Protein AF-A0A411MR62-F1 (afdb_monomer_lite)

Sequence (68 aa):
MPDGVYRRARVVQELLTAKGEHRSAGPVDLLVAAAAEEAGLTLLHHDRDVETIARTTGQPVRMIDLTN

Radius of gyration: 11.55 Å; chains: 1; bounding box: 21×36×27 Å

Organism: Streptomyces achromogenes subsp. streptozoticus (NCBI:txid285532)

Structure (mmCIF, N/CA/C/O backbone):
data_AF-A0A411MR62-F1
#
_entry.id   AF-A0A411MR62-F1
#
loop_
_atom_site.group_PDB
_atom_site.id
_atom_site.type_symbol
_atom_site.label_atom_id
_atom_site.label_alt_id
_atom_site.label_comp_id
_atom_site.label_asym_id
_atom_site.label_entity_id
_atom_site.label_seq_id
_atom_site.pdbx_PDB_ins_code
_atom_site.Cartn_x
_atom_site.Cartn_y
_atom_site.Cartn_z
_atom_site.occupancy
_atom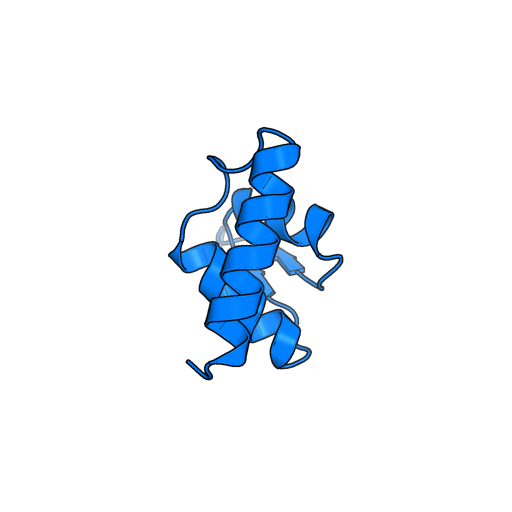_site.B_iso_or_equiv
_atom_site.auth_seq_id
_atom_site.auth_comp_id
_atom_site.auth_asym_id
_atom_site.auth_atom_id
_atom_site.pdbx_PDB_model_num
ATOM 1 N N . MET A 1 1 ? 3.182 -9.918 10.951 1.00 64.31 1 MET A N 1
ATOM 2 C CA . MET A 1 1 ? 2.358 -9.928 9.724 1.00 64.31 1 MET A CA 1
ATOM 3 C C . MET A 1 1 ? 2.222 -11.369 9.258 1.00 64.31 1 MET A C 1
ATOM 5 O O . MET A 1 1 ? 3.221 -12.074 9.357 1.00 64.31 1 MET A O 1
ATOM 9 N N . PRO A 1 2 ? 1.039 -11.819 8.805 1.00 83.25 2 PRO A N 1
ATOM 10 C CA . PRO A 1 2 ? 0.891 -13.100 8.111 1.00 83.25 2 PRO A CA 1
ATOM 11 C C . PRO A 1 2 ? 1.772 -13.172 6.851 1.00 83.25 2 PRO A C 1
ATOM 13 O O . PRO A 1 2 ? 2.044 -12.144 6.229 1.00 83.25 2 PRO A O 1
ATOM 16 N N . ASP A 1 3 ? 2.178 -14.373 6.433 1.00 86.19 3 ASP A N 1
ATOM 17 C CA . ASP A 1 3 ? 3.022 -14.578 5.238 1.00 86.19 3 ASP A CA 1
ATOM 18 C C . ASP A 1 3 ? 2.371 -14.075 3.933 1.00 86.19 3 ASP A C 1
ATOM 20 O O . ASP A 1 3 ? 3.066 -13.732 2.970 1.00 86.19 3 ASP A O 1
ATOM 24 N N . GLY A 1 4 ? 1.032 -14.018 3.893 1.00 92.88 4 GLY A N 1
ATOM 25 C CA . GLY A 1 4 ? 0.247 -13.456 2.787 1.00 92.88 4 GLY A CA 1
ATOM 26 C C . GLY A 1 4 ? 0.628 -12.009 2.475 1.00 92.88 4 GLY A C 1
ATOM 27 O O . GLY A 1 4 ? 0.944 -11.694 1.324 1.00 92.88 4 GLY A O 1
ATOM 28 N N . VAL A 1 5 ? 0.739 -11.179 3.515 1.00 95.88 5 VAL A N 1
ATOM 29 C CA . VAL A 1 5 ? 1.070 -9.752 3.423 1.00 95.88 5 VAL A CA 1
ATOM 30 C C . VAL A 1 5 ? 2.424 -9.525 2.759 1.00 95.88 5 VAL A C 1
ATOM 32 O O . VAL A 1 5 ? 2.531 -8.701 1.853 1.00 95.88 5 VAL A O 1
ATOM 35 N N . TYR A 1 6 ? 3.462 -10.268 3.155 1.00 95.31 6 TYR A N 1
ATOM 36 C CA . TYR A 1 6 ? 4.801 -10.105 2.574 1.00 95.31 6 TYR A CA 1
ATOM 37 C C . TYR A 1 6 ? 4.824 -10.455 1.083 1.00 95.31 6 TYR A C 1
ATOM 39 O O . TYR A 1 6 ? 5.418 -9.728 0.282 1.00 95.31 6 TYR A O 1
ATOM 47 N N . ARG A 1 7 ? 4.141 -11.539 0.684 1.00 96.00 7 ARG A N 1
ATOM 48 C CA . ARG A 1 7 ? 3.993 -11.888 -0.737 1.00 96.00 7 ARG A CA 1
ATOM 49 C C . ARG A 1 7 ? 3.218 -10.822 -1.494 1.00 96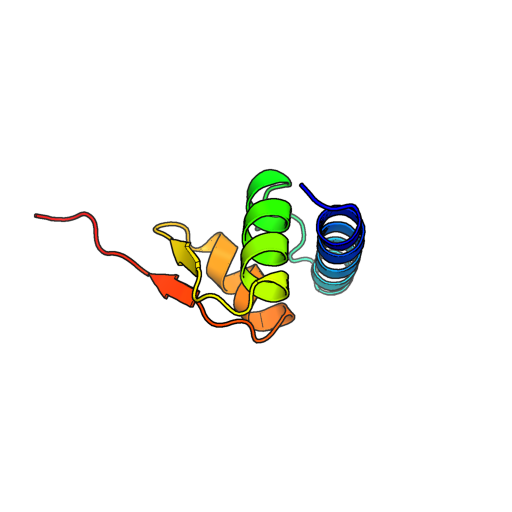.00 7 ARG A C 1
ATOM 51 O O . ARG A 1 7 ? 3.638 -10.433 -2.583 1.00 96.00 7 ARG A O 1
ATOM 58 N N . ARG A 1 8 ? 2.111 -10.3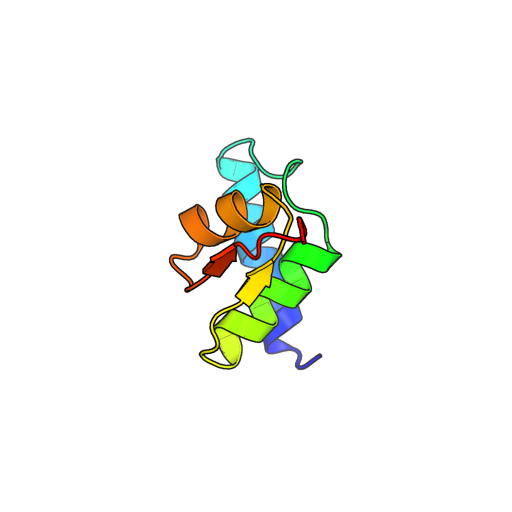36 -0.931 1.00 96.75 8 ARG A N 1
ATOM 59 C CA . ARG A 1 8 ? 1.279 -9.331 -1.591 1.00 96.75 8 ARG A CA 1
ATOM 60 C C . ARG A 1 8 ? 2.023 -8.009 -1.761 1.00 96.75 8 ARG A C 1
ATOM 62 O O . ARG A 1 8 ? 2.041 -7.483 -2.870 1.00 96.75 8 ARG A O 1
ATOM 69 N N . ALA A 1 9 ? 2.718 -7.538 -0.729 1.00 96.25 9 ALA A N 1
ATOM 70 C CA . ALA A 1 9 ? 3.556 -6.343 -0.789 1.00 96.25 9 ALA A CA 1
ATOM 71 C C . ALA A 1 9 ? 4.616 -6.439 -1.900 1.00 96.25 9 ALA A C 1
ATOM 73 O O . ALA A 1 9 ? 4.783 -5.496 -2.673 1.00 96.25 9 ALA A O 1
ATOM 74 N N . ARG A 1 10 ? 5.273 -7.600 -2.045 1.00 95.25 10 ARG A N 1
ATOM 75 C CA . ARG A 1 10 ? 6.226 -7.845 -3.137 1.00 95.25 10 ARG A CA 1
ATOM 76 C C . ARG A 1 10 ? 5.565 -7.754 -4.517 1.00 95.25 10 ARG A C 1
ATOM 78 O O . ARG A 1 10 ? 6.105 -7.090 -5.395 1.00 95.25 10 ARG A O 1
ATOM 85 N N . VAL A 1 11 ? 4.403 -8.381 -4.710 1.00 96.62 11 VAL A N 1
ATOM 86 C CA . VAL A 1 11 ? 3.662 -8.311 -5.986 1.00 96.62 11 VAL A CA 1
ATOM 87 C C . VAL A 1 11 ? 3.309 -6.864 -6.332 1.00 96.62 11 VAL A C 1
ATOM 89 O O . VAL A 1 11 ? 3.504 -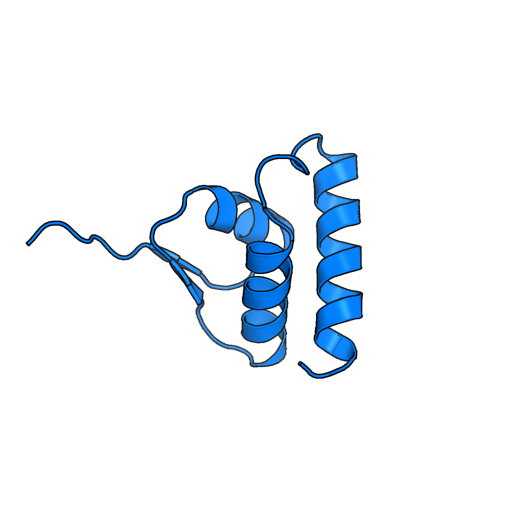6.428 -7.463 1.00 96.62 11 VAL A O 1
ATOM 92 N N . VAL A 1 12 ? 2.821 -6.091 -5.361 1.00 96.12 12 VAL A N 1
ATOM 93 C CA . VAL A 1 12 ? 2.483 -4.678 -5.578 1.00 96.12 12 VAL A CA 1
ATOM 94 C C . VAL A 1 12 ? 3.729 -3.858 -5.915 1.00 96.12 12 VAL A C 1
ATOM 96 O O . VAL A 1 12 ? 3.692 -3.047 -6.838 1.00 96.12 12 VAL A O 1
ATOM 99 N N . GLN A 1 13 ? 4.857 -4.110 -5.248 1.00 95.75 13 GLN A N 1
ATOM 100 C CA . GLN A 1 13 ? 6.131 -3.466 -5.567 1.00 95.75 13 GLN A CA 1
ATOM 101 C C . GLN A 1 13 ? 6.586 -3.748 -7.007 1.00 95.75 13 GLN A C 1
ATOM 103 O O . GLN A 1 13 ? 7.040 -2.837 -7.702 1.00 95.75 13 GLN A O 1
ATOM 108 N N . GLU A 1 14 ? 6.444 -4.987 -7.480 1.00 95.31 14 GLU A N 1
ATOM 109 C CA . GLU A 1 14 ? 6.758 -5.371 -8.861 1.00 95.31 14 GLU A CA 1
ATOM 110 C C . GLU A 1 14 ? 5.847 -4.635 -9.863 1.00 95.31 14 GLU A C 1
ATOM 112 O O . GLU A 1 14 ? 6.339 -4.086 -10.853 1.00 95.31 14 GLU A O 1
ATOM 117 N N . LEU A 1 15 ? 4.545 -4.519 -9.570 1.00 95.56 15 LEU A N 1
ATOM 118 C CA . LEU A 1 15 ? 3.592 -3.765 -10.396 1.00 95.56 15 LEU A CA 1
ATOM 119 C C . LEU A 1 15 ? 3.936 -2.270 -10.471 1.00 95.56 15 LEU A C 1
ATOM 121 O O . LEU A 1 15 ? 3.911 -1.685 -11.554 1.00 95.56 15 LEU A O 1
ATOM 125 N N . LEU A 1 16 ? 4.287 -1.650 -9.343 1.00 93.75 16 LEU A N 1
ATOM 126 C CA . LEU A 1 16 ? 4.726 -0.252 -9.306 1.00 93.75 16 LEU A CA 1
ATOM 127 C C . LEU A 1 16 ? 6.061 -0.060 -10.036 1.00 93.75 16 LEU A C 1
ATOM 129 O O . LEU A 1 16 ? 6.275 0.959 -10.691 1.00 93.75 16 LEU A O 1
ATOM 133 N N . THR A 1 17 ? 6.955 -1.049 -9.979 1.00 93.88 17 THR A N 1
ATOM 134 C CA . THR A 1 17 ? 8.236 -1.022 -10.702 1.00 93.88 17 THR A CA 1
ATOM 135 C C . THR A 1 17 ? 8.012 -1.019 -12.205 1.00 93.88 17 THR A C 1
ATOM 137 O O . THR A 1 17 ? 8.587 -0.179 -12.895 1.00 93.88 17 THR A O 1
ATOM 140 N N . ALA A 1 18 ? 7.114 -1.874 -12.699 1.00 93.31 18 ALA A N 1
ATOM 141 C CA . ALA A 1 18 ? 6.747 -1.924 -14.112 1.00 93.31 18 ALA A CA 1
ATOM 142 C C . ALA A 1 18 ? 6.162 -0.595 -14.634 1.00 93.31 18 ALA A C 1
ATOM 144 O O . ALA A 1 18 ? 6.306 -0.286 -15.814 1.00 93.31 18 ALA A O 1
ATOM 145 N N . LYS A 1 19 ? 5.546 0.210 -13.757 1.00 90.06 19 LYS A N 1
ATOM 146 C CA . LYS A 1 19 ? 5.003 1.544 -14.073 1.00 90.06 19 LYS A CA 1
ATOM 147 C C . LYS A 1 19 ? 5.999 2.694 -13.870 1.00 90.06 19 LYS A C 1
ATOM 149 O O . LYS A 1 19 ? 5.673 3.836 -14.171 1.00 90.06 19 LYS A O 1
ATOM 154 N N . GLY A 1 20 ? 7.193 2.425 -13.336 1.00 90.19 20 GLY A N 1
ATOM 155 C CA . GLY A 1 20 ? 8.148 3.468 -12.940 1.00 90.19 20 GLY A CA 1
ATOM 156 C C . GLY A 1 20 ? 7.783 4.215 -11.645 1.00 90.19 20 GLY A C 1
ATOM 157 O O . GLY A 1 20 ? 8.461 5.174 -11.292 1.00 90.19 20 GLY A O 1
ATOM 158 N N . GLU A 1 21 ? 6.769 3.754 -10.908 1.00 85.31 21 GLU A N 1
ATOM 159 C CA . GLU A 1 21 ? 6.215 4.377 -9.691 1.00 85.31 21 GLU A CA 1
ATOM 160 C C . GLU A 1 21 ? 6.768 3.766 -8.382 1.00 85.31 21 GLU A C 1
ATOM 162 O O . GLU A 1 21 ? 6.401 4.176 -7.286 1.00 85.31 21 GLU A O 1
ATOM 167 N N . HIS A 1 22 ? 7.675 2.787 -8.452 1.00 75.62 22 HIS A N 1
ATOM 168 C CA . HIS A 1 22 ? 8.206 2.071 -7.275 1.00 75.62 22 HIS A CA 1
ATOM 169 C C . HIS A 1 22 ? 8.958 2.927 -6.246 1.00 75.62 22 HIS A C 1
ATOM 171 O O . HIS A 1 22 ? 9.213 2.449 -5.146 1.00 75.62 22 HIS A O 1
ATOM 177 N N . ARG A 1 23 ? 9.351 4.159 -6.595 1.00 73.56 23 ARG A N 1
ATOM 178 C CA . ARG A 1 23 ? 9.987 5.103 -5.659 1.00 73.56 23 ARG A CA 1
ATOM 179 C C . ARG A 1 23 ? 8.991 5.956 -4.874 1.00 73.56 23 ARG A C 1
ATOM 181 O O . ARG A 1 23 ? 9.431 6.682 -3.993 1.00 73.56 23 ARG A O 1
ATOM 188 N N . SER A 1 24 ? 7.701 5.873 -5.198 1.00 72.44 24 SER A N 1
ATOM 189 C CA . SER A 1 24 ? 6.640 6.558 -4.460 1.00 72.44 24 SER A CA 1
ATOM 190 C C . SER A 1 24 ? 6.350 5.844 -3.140 1.00 72.44 24 SER A C 1
ATOM 192 O O . SER A 1 24 ? 6.498 6.430 -2.086 1.00 72.44 24 SER A O 1
ATOM 194 N N . ALA A 1 25 ? 6.030 4.549 -3.153 1.00 78.56 25 ALA A N 1
ATOM 195 C CA . ALA A 1 25 ? 5.681 3.825 -1.928 1.00 78.56 25 ALA A CA 1
ATOM 196 C C . ALA A 1 25 ? 6.898 3.210 -1.220 1.00 78.56 25 ALA A C 1
ATOM 198 O O . ALA A 1 25 ? 7.632 2.411 -1.813 1.00 78.56 25 ALA A O 1
ATOM 199 N N . GLY A 1 26 ? 7.072 3.506 0.071 1.00 87.38 26 GLY A N 1
ATOM 200 C CA . GLY A 1 26 ? 8.076 2.856 0.904 1.00 87.38 26 GLY A CA 1
ATOM 201 C C . GLY A 1 26 ? 7.718 1.395 1.236 1.00 87.38 26 GLY A C 1
ATOM 202 O O . GLY A 1 26 ? 6.556 0.989 1.154 1.00 87.38 26 GLY A O 1
ATOM 203 N N . PRO A 1 27 ? 8.691 0.570 1.678 1.00 90.75 27 PRO A N 1
ATOM 204 C CA . PRO A 1 27 ? 8.425 -0.813 2.091 1.00 90.75 27 PRO A CA 1
ATOM 205 C C . PRO A 1 27 ? 7.376 -0.941 3.204 1.00 90.75 27 PRO A C 1
ATOM 207 O O . PRO A 1 27 ? 6.626 -1.914 3.231 1.00 90.75 27 PRO A O 1
ATOM 210 N N . VAL A 1 28 ? 7.313 0.031 4.120 1.00 93.06 28 VAL A N 1
ATOM 211 C CA . VAL A 1 28 ? 6.316 0.047 5.201 1.00 93.06 28 VAL A CA 1
ATOM 212 C C . VAL A 1 28 ? 4.919 0.315 4.643 1.00 93.06 28 VAL A C 1
ATOM 214 O O . VAL A 1 28 ? 3.996 -0.414 4.997 1.00 93.06 28 VAL A O 1
ATOM 217 N N . ASP A 1 29 ? 4.771 1.264 3.718 1.00 94.38 29 ASP A N 1
ATOM 218 C CA . ASP A 1 29 ? 3.479 1.581 3.094 1.00 94.38 29 ASP A CA 1
ATOM 219 C C . ASP A 1 29 ? 2.925 0.379 2.332 1.00 94.38 29 ASP A C 1
ATOM 221 O O . ASP A 1 29 ? 1.744 0.059 2.445 1.00 94.38 29 ASP A O 1
ATOM 225 N N . LEU A 1 30 ? 3.794 -0.354 1.628 1.00 95.62 30 LEU A N 1
ATOM 226 C CA . LEU A 1 30 ? 3.428 -1.588 0.932 1.00 95.62 30 LEU A CA 1
ATOM 227 C C . LEU A 1 30 ? 2.931 -2.675 1.892 1.00 95.62 30 LEU A C 1
ATOM 229 O O . LEU A 1 30 ? 1.950 -3.353 1.594 1.00 95.62 30 LEU A O 1
ATOM 233 N N . LEU A 1 31 ? 3.585 -2.847 3.044 1.00 96.81 31 LEU A N 1
ATOM 234 C CA . LEU A 1 31 ? 3.173 -3.834 4.046 1.00 96.81 31 LEU A CA 1
ATOM 235 C C . LEU A 1 31 ? 1.859 -3.445 4.728 1.00 96.81 31 LEU A C 1
ATOM 237 O O . LEU A 1 31 ? 1.009 -4.305 4.952 1.00 96.81 31 LEU A O 1
ATOM 241 N N . VAL A 1 32 ? 1.679 -2.164 5.049 1.00 96.50 32 VAL A N 1
ATOM 242 C CA . VAL A 1 32 ? 0.450 -1.651 5.666 1.00 96.50 32 VAL A CA 1
ATOM 243 C C . VAL A 1 32 ? -0.722 -1.743 4.687 1.00 96.50 32 VAL A C 1
ATOM 245 O O . VAL A 1 32 ? -1.788 -2.236 5.056 1.00 96.50 32 VAL A O 1
ATOM 248 N N . ALA A 1 33 ? -0.519 -1.350 3.427 1.00 97.25 33 ALA A N 1
ATOM 249 C CA . ALA A 1 33 ? -1.526 -1.464 2.380 1.00 97.25 33 ALA A CA 1
ATOM 250 C C . ALA A 1 33 ? -1.908 -2.923 2.105 1.00 97.25 33 ALA A C 1
ATOM 252 O O . ALA A 1 33 ? -3.098 -3.231 2.070 1.00 97.25 33 ALA A O 1
ATOM 253 N N . ALA A 1 34 ? -0.932 -3.828 1.997 1.00 97.62 34 ALA A N 1
ATOM 254 C CA . ALA A 1 34 ? -1.195 -5.252 1.804 1.00 97.62 34 ALA A CA 1
ATOM 255 C C . ALA A 1 34 ? -1.959 -5.873 2.987 1.00 97.62 34 ALA A C 1
ATOM 257 O O . ALA A 1 34 ? -2.852 -6.690 2.780 1.00 97.62 34 ALA A O 1
ATOM 258 N N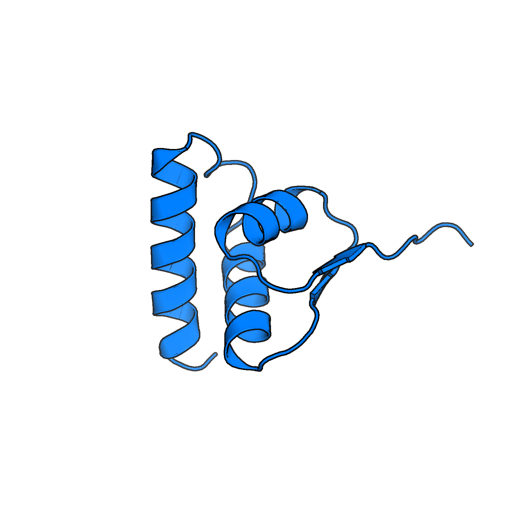 . ALA A 1 35 ? -1.659 -5.463 4.222 1.00 97.62 35 ALA A N 1
ATOM 259 C CA . ALA A 1 35 ? -2.390 -5.934 5.394 1.00 97.62 35 ALA A CA 1
ATOM 260 C C . ALA A 1 35 ? -3.841 -5.432 5.425 1.00 97.62 35 ALA A C 1
ATOM 262 O O . ALA A 1 35 ? -4.743 -6.198 5.757 1.00 97.62 35 ALA A O 1
ATOM 263 N N . ALA A 1 36 ? -4.076 -4.168 5.059 1.00 97.88 36 ALA A N 1
ATOM 264 C CA . ALA A 1 36 ? -5.426 -3.618 4.950 1.00 97.88 36 ALA A CA 1
ATOM 265 C C . ALA A 1 36 ? -6.233 -4.304 3.836 1.00 97.88 36 ALA A C 1
ATOM 267 O O . ALA A 1 36 ? -7.398 -4.637 4.044 1.00 97.88 36 ALA A O 1
ATOM 268 N N . GLU A 1 37 ? -5.603 -4.569 2.688 1.00 97.56 37 GLU A N 1
ATOM 269 C CA . GLU A 1 37 ? -6.208 -5.301 1.572 1.00 97.56 37 GLU A CA 1
ATOM 270 C C . GLU A 1 37 ? -6.605 -6.728 1.984 1.00 97.56 37 GLU A C 1
ATOM 272 O O . GLU A 1 37 ? -7.753 -7.123 1.789 1.00 97.56 37 GLU A O 1
ATOM 277 N N . GLU A 1 38 ? -5.693 -7.482 2.608 1.00 96.12 38 GLU A N 1
ATOM 278 C CA . GLU A 1 38 ? -5.947 -8.862 3.051 1.00 96.12 38 GLU A CA 1
ATOM 279 C C . GLU A 1 38 ? -7.038 -8.936 4.133 1.00 96.12 38 GLU A C 1
ATOM 281 O O . GLU A 1 38 ? -7.830 -9.878 4.156 1.00 96.12 38 GLU A O 1
ATOM 286 N N . ALA A 1 39 ? -7.124 -7.922 4.997 1.00 96.00 39 ALA A N 1
ATOM 287 C CA . ALA A 1 39 ? -8.150 -7.823 6.032 1.00 96.00 39 ALA A CA 1
ATOM 288 C C . ALA A 1 39 ? -9.495 -7.251 5.535 1.00 96.00 39 ALA A C 1
ATOM 290 O O . ALA A 1 39 ? -10.446 -7.193 6.315 1.00 96.00 39 ALA A O 1
ATOM 291 N N . GLY A 1 40 ? -9.596 -6.809 4.274 1.00 96.62 40 GLY A N 1
ATOM 292 C CA . GLY A 1 40 ? -10.809 -6.184 3.734 1.00 96.62 40 GLY A CA 1
ATOM 293 C C . GLY A 1 40 ? -11.155 -4.837 4.384 1.00 96.62 40 GLY A C 1
ATOM 294 O O . GLY A 1 40 ? -12.331 -4.515 4.553 1.00 96.62 40 GLY A O 1
ATOM 295 N N . LEU A 1 41 ? -10.143 -4.062 4.783 1.00 98.25 41 LEU A N 1
ATOM 296 C CA . LEU A 1 41 ? -10.288 -2.787 5.490 1.00 98.25 41 LEU A CA 1
ATOM 297 C C . LEU A 1 41 ? -9.971 -1.588 4.588 1.00 98.25 41 LEU A C 1
ATOM 299 O O . LEU A 1 41 ? -9.125 -1.662 3.698 1.00 98.25 41 LEU A O 1
ATOM 303 N N . THR A 1 42 ? -10.587 -0.442 4.887 1.00 98.31 42 THR A N 1
ATOM 304 C CA . THR A 1 42 ? -10.192 0.854 4.314 1.00 98.31 42 THR A CA 1
ATOM 305 C C . THR A 1 42 ? -8.942 1.376 5.014 1.00 98.31 42 THR A C 1
ATOM 307 O O . THR A 1 42 ? -8.967 1.607 6.225 1.00 98.31 42 THR A O 1
ATOM 310 N N . LEU A 1 43 ? -7.865 1.620 4.265 1.00 97.44 43 LEU A N 1
ATOM 311 C CA . LEU A 1 43 ? -6.643 2.203 4.820 1.00 97.44 43 LEU A CA 1
ATOM 312 C C . LEU A 1 43 ? -6.780 3.725 4.963 1.00 97.44 43 LEU A C 1
ATOM 314 O O . LEU A 1 43 ? -6.949 4.441 3.976 1.00 97.44 43 LEU A O 1
ATOM 318 N N . LEU A 1 44 ? -6.677 4.222 6.196 1.00 97.19 44 LEU A N 1
ATOM 319 C CA . LEU A 1 44 ? -6.578 5.654 6.481 1.00 97.19 44 LEU A CA 1
ATOM 320 C C . LEU A 1 44 ? -5.127 6.117 6.347 1.00 97.19 44 LEU A C 1
ATOM 322 O O . LEU A 1 44 ? -4.229 5.471 6.884 1.00 97.19 44 LEU A O 1
ATOM 326 N N . HIS A 1 45 ? -4.895 7.239 5.668 1.00 94.12 45 HIS A N 1
ATOM 327 C CA . HIS A 1 45 ? -3.543 7.769 5.460 1.00 94.12 45 HIS A CA 1
ATOM 328 C C . HIS A 1 45 ? -3.524 9.298 5.337 1.00 94.12 45 HIS A C 1
ATOM 330 O O . HIS A 1 45 ? -4.529 9.918 5.000 1.00 94.12 45 HIS A O 1
ATOM 336 N N . HIS A 1 46 ? -2.359 9.904 5.571 1.00 92.50 46 HIS A N 1
ATOM 337 C CA . HIS A 1 46 ? -2.066 11.312 5.257 1.00 92.50 46 HIS A CA 1
ATOM 338 C C . HIS A 1 46 ? -0.844 11.424 4.326 1.00 92.50 46 HIS A C 1
ATOM 340 O O . HIS A 1 46 ? -0.068 12.371 4.383 1.00 92.50 46 HIS A O 1
ATOM 346 N N . ASP A 1 47 ? -0.645 10.408 3.487 1.00 89.62 47 ASP A N 1
ATOM 347 C CA . ASP A 1 47 ? 0.486 10.313 2.566 1.00 89.62 47 ASP A CA 1
ATOM 348 C C . ASP A 1 47 ? -0.016 10.086 1.135 1.00 89.62 47 ASP A C 1
ATOM 350 O O . ASP A 1 47 ? -0.829 9.194 0.893 1.00 89.62 47 ASP A O 1
ATOM 354 N N . ARG A 1 48 ? 0.445 10.894 0.177 1.0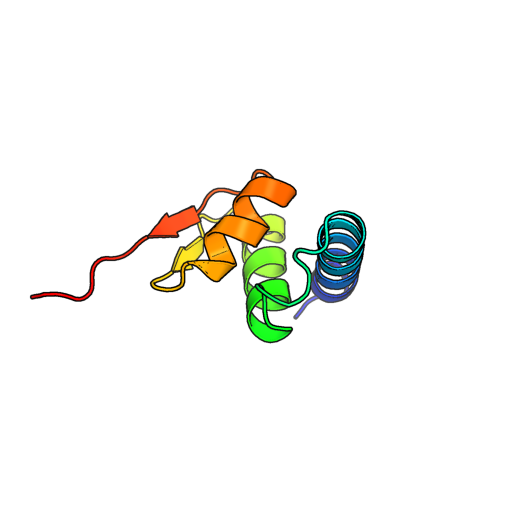0 87.69 48 ARG A N 1
ATOM 355 C CA . ARG A 1 48 ? 0.042 10.775 -1.232 1.00 87.69 48 ARG A CA 1
ATOM 356 C C . ARG A 1 48 ? 0.594 9.519 -1.896 1.00 87.69 48 ARG A C 1
ATOM 358 O O . ARG A 1 48 ? 0.022 9.074 -2.889 1.00 87.69 48 ARG A O 1
ATOM 365 N N . ASP A 1 49 ? 1.650 8.922 -1.364 1.00 88.81 49 ASP A N 1
ATOM 366 C CA . ASP A 1 49 ? 2.229 7.714 -1.942 1.00 88.81 49 ASP A CA 1
ATOM 367 C C . ASP A 1 49 ? 1.332 6.482 -1.735 1.00 88.81 49 ASP A C 1
ATOM 369 O O . ASP A 1 49 ? 1.284 5.590 -2.590 1.00 88.81 49 ASP A O 1
ATOM 373 N N . VAL A 1 50 ? 0.493 6.493 -0.694 1.00 93.62 50 VAL A N 1
ATOM 374 C CA . VAL A 1 50 ? -0.555 5.480 -0.480 1.00 93.62 50 VAL A CA 1
ATOM 375 C C . VAL A 1 50 ? -1.599 5.498 -1.603 1.00 93.62 50 VAL A C 1
ATOM 377 O O . VAL A 1 50 ? -2.071 4.439 -2.018 1.00 93.62 50 VAL A O 1
ATOM 380 N N . GLU A 1 51 ? -1.900 6.662 -2.185 1.00 93.75 51 GLU A N 1
ATOM 381 C CA . GLU A 1 51 ? -2.814 6.758 -3.335 1.00 93.75 51 GLU A CA 1
ATOM 382 C C . GLU A 1 51 ? -2.241 6.061 -4.576 1.00 93.75 51 GLU A C 1
ATOM 384 O O . GLU A 1 51 ? -2.974 5.504 -5.392 1.00 93.75 51 GLU A O 1
ATOM 389 N N . THR A 1 52 ? -0.916 6.055 -4.737 1.00 93.94 52 THR A N 1
ATOM 390 C CA . THR A 1 52 ? -0.250 5.337 -5.835 1.00 93.94 52 THR A CA 1
ATOM 391 C C . THR A 1 52 ? -0.371 3.824 -5.681 1.00 93.94 52 THR A C 1
ATOM 393 O O . THR A 1 52 ? -0.621 3.118 -6.666 1.00 93.94 52 THR A O 1
ATOM 396 N N . ILE A 1 53 ? -0.299 3.326 -4.445 1.00 95.69 53 ILE A N 1
ATOM 397 C CA . ILE A 1 53 ? -0.603 1.926 -4.135 1.00 95.69 53 ILE A CA 1
ATOM 398 C C . ILE A 1 53 ? -2.072 1.628 -4.456 1.00 95.69 53 ILE A C 1
ATOM 400 O O . ILE A 1 53 ? -2.348 0.691 -5.206 1.00 95.69 53 ILE A O 1
ATOM 404 N N . ALA A 1 54 ? -2.998 2.462 -3.973 1.00 96.31 54 ALA A N 1
ATOM 405 C CA . ALA A 1 54 ? -4.438 2.285 -4.156 1.00 96.31 54 ALA A CA 1
ATOM 406 C C . ALA A 1 54 ? -4.857 2.259 -5.631 1.00 96.31 54 ALA A C 1
ATOM 408 O O . ALA A 1 54 ? -5.633 1.397 -6.037 1.00 96.31 54 ALA A O 1
ATOM 409 N N . ARG A 1 55 ? -4.285 3.130 -6.477 1.00 95.12 55 ARG A N 1
ATOM 410 C CA . ARG A 1 55 ? -4.506 3.087 -7.936 1.00 95.12 55 ARG A CA 1
ATOM 411 C C . ARG A 1 55 ? -4.057 1.770 -8.567 1.00 95.12 55 ARG A C 1
ATOM 413 O O . ARG A 1 55 ? -4.592 1.371 -9.598 1.00 95.12 55 ARG A O 1
ATOM 420 N N . THR A 1 56 ? -3.043 1.119 -8.002 1.00 94.75 56 THR A N 1
ATOM 421 C CA . THR A 1 56 ? -2.506 -0.142 -8.524 1.00 94.75 56 THR A CA 1
ATOM 422 C C . THR A 1 56 ? -3.272 -1.359 -8.019 1.00 94.75 56 THR A C 1
ATOM 424 O O . THR A 1 56 ? -3.458 -2.299 -8.788 1.00 94.75 56 THR A O 1
ATOM 427 N N . THR A 1 57 ? -3.720 -1.356 -6.764 1.00 96.62 57 THR A N 1
ATOM 428 C CA . THR A 1 57 ? -4.417 -2.495 -6.145 1.00 96.62 57 THR A CA 1
ATOM 429 C C . THR A 1 57 ? -5.936 -2.417 -6.269 1.00 96.62 57 THR A C 1
ATOM 431 O O . THR A 1 57 ? -6.602 -3.444 -6.194 1.00 96.62 57 THR A O 1
ATOM 434 N N . GLY A 1 58 ? -6.494 -1.220 -6.463 1.00 97.75 58 GLY A N 1
ATOM 435 C CA . GLY A 1 58 ? -7.932 -0.961 -6.374 1.00 97.75 58 GLY A CA 1
ATOM 436 C C . GLY A 1 58 ? -8.475 -1.009 -4.942 1.00 97.75 58 GLY A C 1
ATOM 437 O O . GLY A 1 58 ? -9.691 -0.992 -4.760 1.00 97.75 58 GLY A O 1
ATOM 438 N N . GLN A 1 59 ? -7.605 -1.097 -3.927 1.00 98.12 59 GLN A N 1
ATOM 439 C CA . GLN A 1 59 ? -8.036 -1.223 -2.537 1.00 98.12 59 GLN A CA 1
ATOM 440 C C . GLN A 1 59 ? -8.638 0.089 -2.010 1.00 98.12 59 GLN A C 1
ATOM 442 O O . GLN A 1 59 ? -8.202 1.174 -2.409 1.00 98.12 59 GLN A O 1
ATOM 447 N N . PRO A 1 60 ? -9.602 0.020 -1.078 1.00 98.31 60 PRO A N 1
ATOM 448 C CA . PRO A 1 60 ? -10.179 1.213 -0.485 1.00 98.31 60 PRO A CA 1
ATOM 449 C C . PRO A 1 60 ? -9.151 1.943 0.386 1.00 98.31 60 PRO A C 1
ATOM 451 O O . PRO A 1 60 ? -8.559 1.374 1.308 1.00 98.31 60 PRO A O 1
ATOM 454 N N . VAL A 1 61 ? -8.991 3.237 0.124 1.00 97.94 61 VAL A N 1
ATOM 455 C CA . VAL A 1 61 ? -8.203 4.158 0.945 1.00 97.94 61 VAL A CA 1
ATOM 456 C C . VAL A 1 61 ? -9.021 5.400 1.267 1.00 97.94 61 VAL A C 1
ATOM 458 O O . VAL A 1 61 ? -9.988 5.724 0.574 1.00 97.94 61 VAL A O 1
ATOM 461 N N . ARG A 1 62 ? -8.661 6.085 2.350 1.00 97.38 62 ARG A N 1
ATOM 462 C CA . ARG A 1 62 ? -9.246 7.376 2.699 1.00 97.38 62 ARG A CA 1
ATOM 463 C C . ARG A 1 62 ? -8.187 8.297 3.285 1.00 97.38 62 ARG A C 1
ATOM 465 O O . ARG A 1 62 ? -7.620 8.016 4.341 1.00 97.38 62 ARG A O 1
ATOM 472 N N . MET A 1 63 ? -8.002 9.435 2.628 1.00 95.62 63 MET A N 1
ATOM 473 C CA . MET A 1 63 ? -7.166 10.508 3.140 1.00 95.62 63 MET A CA 1
ATOM 474 C C . MET A 1 63 ? -7.800 11.120 4.393 1.00 95.62 63 MET A C 1
ATOM 476 O O . MET A 1 63 ? -8.987 11.462 4.399 1.00 95.62 63 MET A O 1
ATOM 480 N N . ILE A 1 64 ? -7.011 11.244 5.455 1.00 94.69 64 ILE A N 1
ATOM 481 C CA . ILE A 1 64 ? -7.373 12.018 6.641 1.00 94.69 64 ILE A CA 1
ATOM 482 C C . ILE A 1 64 ? -6.753 13.402 6.523 1.00 94.69 64 ILE A C 1
ATOM 484 O O . ILE A 1 64 ? -5.592 13.525 6.144 1.00 94.69 64 ILE A O 1
ATOM 488 N N . ASP A 1 65 ? -7.529 14.435 6.828 1.00 89.50 65 ASP A N 1
ATOM 489 C CA . ASP A 1 65 ? -7.000 15.781 7.000 1.00 89.50 65 ASP A CA 1
ATOM 490 C C . ASP A 1 65 ? -6.577 15.956 8.463 1.00 89.50 65 ASP A C 1
ATOM 492 O O . ASP A 1 65 ? -7.321 15.588 9.373 1.00 89.50 65 ASP A O 1
ATOM 496 N N . LEU A 1 66 ? -5.358 16.448 8.676 1.00 83.69 66 LEU A N 1
ATOM 497 C CA . LEU A 1 66 ? -4.780 16.662 10.002 1.00 83.69 66 LEU A CA 1
ATOM 498 C C . LEU A 1 66 ? -4.813 18.137 10.427 1.00 83.69 66 LEU A C 1
ATOM 500 O O . LEU A 1 66 ? -4.355 18.449 11.528 1.00 83.69 66 LEU A O 1
ATOM 504 N N . THR A 1 67 ? -5.346 19.047 9.603 1.00 80.94 67 THR A N 1
ATOM 505 C CA . THR A 1 67 ? -5.606 20.421 10.048 1.00 80.94 67 THR A CA 1
ATOM 506 C C . THR A 1 67 ? -6.853 20.485 10.934 1.00 80.94 67 THR A C 1
ATOM 508 O O . THR A 1 67 ? -7.965 20.252 10.468 1.00 80.94 67 THR A O 1
ATOM 511 N N . ASN A 1 68 ? -6.637 20.778 12.223 1.00 57.50 68 ASN A N 1
ATOM 512 C CA . ASN A 1 68 ? -7.663 21.262 13.158 1.00 57.50 68 ASN A CA 1
ATOM 513 C C . ASN A 1 68 ? -7.959 22.742 12.914 1.00 57.50 68 ASN A C 1
ATOM 515 O O . ASN A 1 68 ? -6.983 23.492 12.672 1.00 57.50 68 ASN A O 1
#

Secondary structure (DSSP, 8-state):
--HHHHHHHHHHHHHHHHTT-TTTS-HHHHHHHHHHHHTT-PEEES-HHHHHHHHHH---EEEPP---

pLDDT: mean 91.98, std 8.06, range [57.5, 98.31]

Foldseek 3Di:
DPPQLVVQLVVLLVQCVVVVNNVLDDSVLSSQLSVCVVVLHEAEDQGVSNVVSCVSPVHHYDYDDPDD